Protein AF-A0A377ZLB9-F1 (afdb_monomer)

Organism: Klebsiella pneumoniae subsp. ozaenae (NCBI:txid574)

Nearest PDB structures (foldseek):
  7seu-assembly4_D  TM=9.866E-01  e=1.444E-10  Escherichia coli
  7seu-assembly1_A  TM=9.885E-01  e=1.902E-10  Escherichia coli
  9b9w-assembly1_B  TM=7.170E-01  e=1.992E-01  Homo sapiens
  9d4e-assembly2_B  TM=6.800E-01  e=2.104E-01  Homo sapiens
  8ood-assembly1_A  TM=7.063E-01  e=2.772E-01  Homo sapiens

InterPro domains:
  IPR015943 WD40/YVTN repeat-like-containing domain superfamily [G3DSA:2.130.10.10] (31-116)

Foldseek 3Di:
DDDDDDDDPPPVVVVVVVVVVVVPPDDPPDPDPDDDDDDAAAWADWEAAPVVQWIKIFHQHDPPPDQFTWIFIANPPRRDGPDIDTGNAGFHDWYADRVVRKIWTQGPVVNDTDID

Solvent-accessible surface area (backbone atoms only — not comparable to full-atom values): 7072 Å² total; per-residue (Å²): 136,85,86,80,83,84,79,77,76,75,68,62,60,57,58,54,54,58,55,56,65,70,69,71,76,74,79,79,75,70,77,75,80,85,84,82,77,91,87,71,53,52,69,56,33,55,30,75,36,79,92,73,59,32,31,34,38,21,14,27,36,46,88,86,83,43,85,19,16,38,38,37,34,21,36,72,88,79,60,46,78,76,42,80,43,84,33,84,54,37,31,36,43,44,44,65,42,83,92,74,70,37,34,37,31,34,23,79,93,72,79,45,70,49,79,89

Radius of gyration: 28.97 Å; Cα contacts (8 Å, |Δi|>4): 195; chains: 1; bounding box: 40×33×102 Å

pLDDT: mean 83.03, std 18.05, range [38.91, 98.62]

Mean predicted aligned error: 12.39 Å

Secondary structure (DSSP, 8-state):
--------TTHHHHHHHHHHHHTT-----PPPP-------SSEEEEEEETTTTEEEEEE---TTT-SSEEEEEE-TTT--EEEEEEESS---EEEEETTTTEEEEEEGGGTEEEE-

Sequence (116 aa):
MSLRHFAAPRLRHSLLVTSLLLAGSFSAHAAEEMLRKAVGKGAYEMAYSQQENALWVATSQSRSLDKGGVVYRLDPTTLDVTQIIHNDLKPFGAAINHATGTLWFWQYRRQHCHRY

Structure (mmCIF, N/CA/C/O backbone):
data_AF-A0A377ZLB9-F1
#
_entry.id   AF-A0A377ZLB9-F1
#
loop_
_atom_site.group_PDB
_atom_site.id
_atom_site.type_symbol
_atom_site.label_atom_id
_atom_site.label_alt_id
_atom_site.label_comp_id
_atom_site.label_asym_id
_atom_site.label_entity_id
_atom_site.label_seq_id
_atom_site.pdbx_PDB_ins_code
_atom_site.Cartn_x
_atom_site.Cartn_y
_atom_site.Cartn_z
_atom_site.occupancy
_atom_site.B_iso_or_equiv
_atom_site.auth_seq_id
_atom_site.auth_comp_id
_atom_site.auth_asym_id
_atom_site.auth_atom_id
_atom_site.pdbx_PDB_model_num
ATOM 1 N N . MET A 1 1 ? -11.793 -14.706 87.805 1.00 38.91 1 MET A N 1
ATOM 2 C CA . MET A 1 1 ? -12.906 -15.259 86.996 1.00 38.91 1 MET A CA 1
ATOM 3 C C . MET A 1 1 ? -12.738 -14.773 85.562 1.00 38.91 1 MET A C 1
ATOM 5 O O . MET A 1 1 ? -12.444 -13.606 85.363 1.00 38.91 1 MET A O 1
ATOM 9 N N . SER A 1 2 ? -12.781 -15.700 84.604 1.00 43.41 2 SER A N 1
ATOM 10 C CA . SER A 1 2 ? -12.349 -15.539 83.206 1.00 43.41 2 SER A CA 1
ATOM 11 C C . SER A 1 2 ? -13.420 -14.867 82.331 1.00 43.41 2 SER A C 1
ATOM 13 O O . SER A 1 2 ? -14.581 -15.274 82.363 1.00 43.41 2 SER A O 1
ATOM 15 N N . LEU A 1 3 ? -13.025 -13.857 81.546 1.00 49.91 3 LEU A N 1
ATOM 16 C CA . LEU A 1 3 ? -13.865 -13.201 80.539 1.00 49.91 3 LEU A CA 1
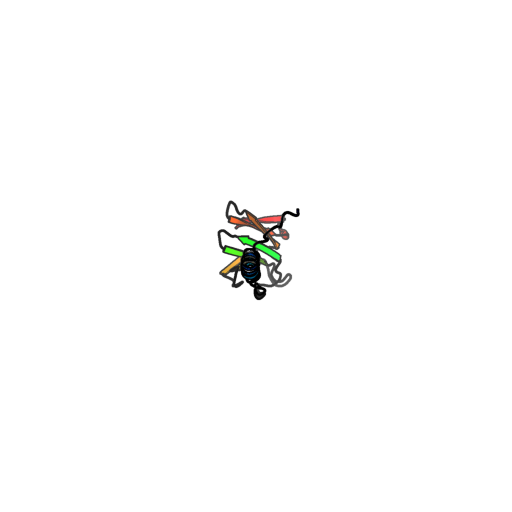ATOM 17 C C . LEU A 1 3 ? -13.986 -14.100 79.300 1.00 49.91 3 LEU A C 1
ATOM 19 O O . LEU A 1 3 ? -13.028 -14.285 78.548 1.00 49.91 3 LEU A O 1
ATOM 23 N N . ARG A 1 4 ? -15.180 -14.656 79.078 1.00 49.28 4 ARG A N 1
ATOM 24 C CA . ARG A 1 4 ? -15.489 -15.445 77.882 1.00 49.28 4 ARG A CA 1
ATOM 25 C C . ARG A 1 4 ? -15.783 -14.521 76.700 1.00 49.28 4 ARG A C 1
ATOM 27 O O . ARG A 1 4 ? -16.757 -13.775 76.714 1.00 49.28 4 ARG A O 1
ATOM 34 N N . HIS A 1 5 ? -14.948 -14.616 75.670 1.00 50.75 5 HIS A N 1
ATOM 35 C CA . HIS A 1 5 ? -15.183 -14.037 74.351 1.00 50.75 5 HIS A CA 1
ATOM 36 C C . HIS A 1 5 ? -16.286 -14.825 73.629 1.00 50.75 5 HIS A C 1
ATOM 38 O O . HIS A 1 5 ? -16.106 -15.999 73.305 1.00 50.75 5 HIS A O 1
ATOM 44 N N . PHE A 1 6 ? -17.419 -14.180 73.346 1.00 49.12 6 PHE A N 1
ATOM 45 C CA . PHE A 1 6 ? -18.408 -14.694 72.400 1.00 49.12 6 PHE A CA 1
ATOM 46 C C . PHE A 1 6 ? -17.963 -14.342 70.976 1.00 49.12 6 PHE A C 1
ATOM 48 O O . PHE A 1 6 ? -18.155 -13.225 70.503 1.00 49.12 6 PHE A O 1
ATOM 55 N N . ALA A 1 7 ? -17.336 -15.297 70.290 1.00 50.56 7 ALA A N 1
ATOM 56 C CA . ALA A 1 7 ? -17.008 -15.175 68.875 1.00 50.56 7 ALA A CA 1
ATOM 57 C C . ALA A 1 7 ? -18.262 -15.453 68.027 1.00 50.56 7 ALA A C 1
ATOM 59 O O . ALA A 1 7 ? -18.790 -16.564 68.025 1.00 50.56 7 ALA A O 1
ATOM 60 N N . ALA A 1 8 ? -18.745 -14.439 67.308 1.00 51.84 8 ALA A N 1
ATOM 61 C CA . ALA A 1 8 ? -19.876 -14.552 66.392 1.00 51.84 8 ALA A CA 1
ATOM 62 C C . ALA A 1 8 ? -19.502 -15.399 65.149 1.00 51.84 8 ALA A C 1
ATOM 64 O O . ALA A 1 8 ? -18.613 -15.006 64.390 1.00 51.84 8 ALA A O 1
ATOM 65 N N . PRO A 1 9 ? -20.179 -16.532 64.869 1.00 52.94 9 PRO A N 1
ATOM 66 C CA . PRO A 1 9 ? -19.821 -17.417 63.753 1.00 52.94 9 PRO A CA 1
ATOM 67 C C . PRO A 1 9 ? -20.397 -16.973 62.394 1.00 52.94 9 PRO A C 1
ATOM 69 O O . PRO A 1 9 ? -20.049 -17.535 61.356 1.00 52.94 9 PRO A O 1
ATOM 72 N N . ARG A 1 10 ? -21.272 -15.957 62.363 1.00 54.59 10 ARG A N 1
ATOM 73 C CA . ARG A 1 10 ? -22.061 -15.602 61.166 1.00 54.59 10 ARG A CA 1
ATOM 74 C C . ARG A 1 10 ? -21.345 -14.700 60.154 1.00 54.59 10 ARG A C 1
ATOM 76 O O . ARG A 1 10 ? -21.801 -14.600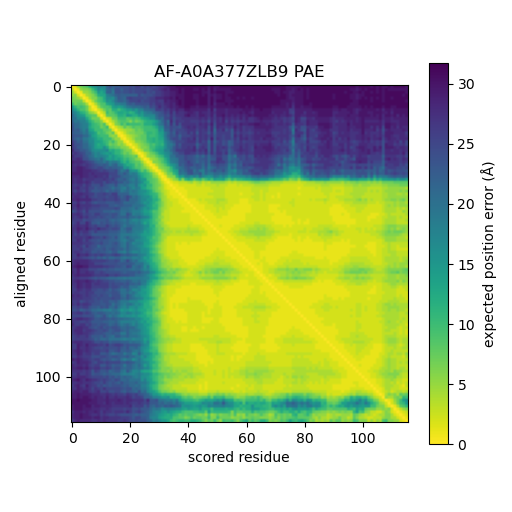 59.023 1.00 54.59 10 ARG A O 1
ATOM 83 N N . LEU A 1 11 ? -20.207 -14.101 60.512 1.00 51.03 11 LEU A N 1
ATOM 84 C CA . LEU A 1 11 ? -19.470 -13.195 59.616 1.00 51.03 11 LEU A CA 1
ATOM 85 C C . LEU A 1 11 ? -18.573 -13.927 58.595 1.00 51.03 11 LEU A C 1
ATOM 87 O O . LEU A 1 11 ? -18.195 -13.357 57.578 1.00 51.03 11 LEU A O 1
ATOM 91 N N . ARG A 1 12 ? -18.234 -15.200 58.846 1.00 53.97 12 ARG A N 1
ATOM 92 C CA . ARG A 1 12 ? -17.256 -15.956 58.037 1.00 53.97 12 ARG A CA 1
ATOM 93 C C . ARG A 1 12 ? -17.820 -16.515 56.731 1.00 53.97 12 ARG A C 1
ATOM 95 O O . ARG A 1 12 ? -17.070 -16.704 55.783 1.00 53.97 12 ARG A O 1
ATOM 102 N N . HIS A 1 13 ? -19.128 -16.758 56.675 1.00 51.00 13 HIS A N 1
ATOM 103 C CA . HIS A 1 13 ? -19.769 -17.346 55.496 1.00 51.00 13 HIS A CA 1
ATOM 104 C C . HIS A 1 13 ? -19.991 -16.310 54.388 1.00 51.00 13 HIS A C 1
ATOM 106 O O . HIS A 1 13 ? -19.851 -16.636 53.216 1.00 51.00 13 HIS A O 1
ATOM 112 N N . SER A 1 14 ? -20.253 -15.050 54.755 1.00 55.66 14 SER A N 1
ATOM 113 C CA . SER A 1 14 ? -20.426 -13.955 53.791 1.00 55.66 14 SER A CA 1
ATOM 114 C C . SER A 1 14 ? -19.133 -13.676 53.016 1.00 55.66 14 SER A C 1
ATOM 116 O O . SER A 1 14 ? -19.147 -13.607 51.794 1.00 55.66 14 SER A O 1
ATOM 118 N N . LEU A 1 15 ? -17.987 -13.648 53.707 1.00 58.12 15 LEU A N 1
ATOM 119 C CA . LEU A 1 15 ? -16.678 -13.427 53.079 1.00 58.12 15 LEU A CA 1
ATOM 120 C C . LEU A 1 15 ? -16.292 -14.516 52.064 1.00 58.12 15 LEU A C 1
ATOM 122 O O . LEU A 1 15 ? -15.662 -14.203 51.058 1.00 58.12 15 LEU A O 1
ATOM 126 N N . LEU A 1 16 ? -16.687 -15.770 52.308 1.00 58.03 16 LEU A N 1
ATOM 127 C CA . LEU A 1 16 ? -16.418 -16.893 51.402 1.00 58.03 16 LEU A CA 1
ATOM 128 C C . LEU A 1 16 ? -17.283 -16.860 50.134 1.00 58.03 16 LEU A C 1
ATOM 130 O O . LEU A 1 16 ? -16.831 -17.278 49.073 1.00 58.03 16 LEU A O 1
ATOM 134 N N . VAL A 1 17 ? -18.515 -16.356 50.219 1.00 59.50 17 VAL A N 1
ATOM 135 C CA . VAL A 1 17 ? -19.399 -16.234 49.047 1.00 59.50 17 VAL A CA 1
ATOM 136 C C . VAL A 1 17 ? -18.952 -15.073 48.154 1.00 59.50 17 VAL A C 1
ATOM 138 O O . VAL A 1 17 ? -18.928 -15.210 46.932 1.00 59.50 17 VAL A O 1
ATOM 141 N N . THR A 1 18 ? -18.516 -13.955 48.744 1.00 59.22 18 THR A N 1
ATOM 142 C CA . THR A 1 18 ? -18.003 -12.802 47.987 1.00 59.22 18 THR A CA 1
ATOM 143 C C . THR A 1 18 ? -16.670 -13.104 47.295 1.00 59.22 18 THR A C 1
ATOM 145 O O . THR A 1 18 ? -16.448 -12.641 46.178 1.00 59.22 18 THR A O 1
ATOM 148 N N . SER A 1 19 ? -15.789 -13.908 47.906 1.00 59.47 19 SER A N 1
ATOM 149 C CA . SER A 1 19 ? -14.539 -14.331 47.259 1.00 59.47 19 SER A CA 1
ATOM 150 C C . SER A 1 19 ? -14.768 -15.319 46.110 1.00 59.47 19 SER A C 1
ATOM 152 O O . SER A 1 19 ? -14.046 -15.266 45.116 1.00 59.47 19 SER A O 1
ATOM 154 N N . LEU A 1 20 ? -15.793 -16.173 46.195 1.00 59.00 20 LEU A N 1
ATOM 155 C CA . LEU A 1 20 ? -16.121 -17.135 45.140 1.00 59.00 20 LEU A CA 1
ATOM 156 C C . LEU A 1 20 ? -16.705 -16.458 43.885 1.00 59.00 20 LEU A C 1
ATOM 158 O O . LEU A 1 20 ? -16.435 -16.899 42.771 1.00 59.00 20 LEU A O 1
ATOM 162 N N . LEU A 1 21 ? -17.442 -15.353 44.048 1.00 59.84 21 LEU A N 1
ATOM 163 C CA . LEU A 1 21 ? -17.988 -14.567 42.932 1.00 59.84 21 LEU A CA 1
ATOM 164 C C . LEU A 1 21 ? -16.909 -13.783 42.161 1.00 59.84 21 LEU A C 1
ATOM 166 O O . LEU A 1 21 ? -17.032 -13.615 40.949 1.00 59.84 21 LEU A O 1
ATOM 170 N N . LEU A 1 22 ? -15.823 -13.358 42.821 1.00 58.31 22 LEU A N 1
ATOM 171 C CA . LEU A 1 22 ? -14.684 -12.710 42.151 1.00 58.31 22 LEU A CA 1
ATOM 172 C C . LEU A 1 22 ? -13.796 -13.691 41.364 1.00 58.31 22 LEU A C 1
ATOM 174 O O . LEU A 1 22 ? -13.066 -13.266 40.473 1.00 58.31 22 LEU A O 1
ATOM 178 N N . ALA A 1 23 ? -13.850 -14.992 41.664 1.00 58.44 23 ALA A N 1
ATOM 179 C CA . ALA A 1 23 ? -13.008 -16.001 41.016 1.00 58.44 23 ALA A CA 1
ATOM 180 C C . ALA A 1 23 ? -13.512 -16.444 39.624 1.00 58.44 23 ALA A C 1
ATOM 182 O O . ALA A 1 23 ? -12.790 -17.126 38.901 1.00 58.44 23 ALA A O 1
ATOM 183 N N . GLY A 1 24 ? -14.741 -16.077 39.240 1.00 57.78 24 GLY A N 1
ATOM 184 C CA . GLY A 1 24 ? -15.421 -16.606 38.049 1.00 57.78 24 GLY A CA 1
ATOM 185 C C . GLY A 1 24 ? -15.275 -15.800 36.753 1.00 57.78 24 GLY A C 1
ATOM 186 O O . GLY A 1 24 ? -15.835 -16.205 35.741 1.00 57.78 24 GLY A O 1
ATOM 187 N N . SER A 1 25 ? -14.559 -14.672 36.747 1.00 63.06 25 SER A N 1
ATOM 188 C CA . SER A 1 25 ? -14.503 -13.770 35.579 1.00 63.06 25 SER A CA 1
ATOM 189 C C . SER A 1 25 ? -13.152 -13.789 34.863 1.00 63.06 25 SER A C 1
ATOM 191 O O . SER A 1 25 ? -12.601 -12.743 34.537 1.00 63.06 25 SER A O 1
ATOM 193 N N . PHE A 1 26 ? -12.604 -14.974 34.594 1.00 64.81 26 PHE A N 1
ATOM 194 C CA . PHE A 1 26 ? -11.514 -15.113 33.627 1.00 64.81 26 PHE A CA 1
ATOM 195 C C . PHE A 1 26 ? -12.112 -15.551 32.292 1.00 64.81 26 PHE A C 1
ATOM 197 O O . PHE A 1 26 ? -12.284 -16.739 32.032 1.00 64.81 26 PHE A O 1
ATOM 204 N N . SER A 1 27 ? -12.463 -14.585 31.439 1.00 65.06 27 SER A N 1
ATOM 205 C CA . SER A 1 27 ? -12.675 -14.891 30.024 1.00 65.06 27 SER A CA 1
ATOM 206 C C . SER A 1 27 ? -11.318 -15.233 29.421 1.00 65.06 27 SER A C 1
ATOM 208 O O . SER A 1 27 ? -10.455 -14.365 29.303 1.00 65.06 27 SER A O 1
ATOM 210 N N . ALA A 1 28 ? -11.114 -16.501 29.064 1.00 62.81 28 ALA A N 1
ATOM 211 C CA . ALA A 1 28 ? -10.031 -16.882 28.175 1.00 62.81 28 ALA A CA 1
ATOM 212 C C . ALA A 1 28 ? -10.310 -16.202 26.830 1.00 62.81 28 ALA A C 1
ATOM 214 O O . ALA A 1 28 ? -11.199 -16.620 26.090 1.00 62.81 28 ALA A O 1
ATOM 215 N N . HIS A 1 29 ? -9.614 -15.100 26.554 1.00 60.38 29 HIS A N 1
ATOM 216 C CA . HIS A 1 29 ? -9.638 -14.491 25.234 1.00 60.38 29 HIS A CA 1
ATOM 217 C C . HIS A 1 29 ? -9.017 -15.523 24.291 1.00 60.38 29 HIS A C 1
ATOM 219 O O . HIS A 1 29 ? -7.814 -15.783 24.366 1.00 60.38 29 HIS A O 1
ATOM 225 N N . ALA A 1 30 ? -9.852 -16.204 23.501 1.00 60.31 30 ALA A N 1
ATOM 226 C CA . ALA A 1 30 ? -9.368 -17.077 22.445 1.00 60.31 30 ALA A CA 1
ATOM 227 C C . ALA A 1 30 ? -8.389 -16.255 21.602 1.00 60.31 30 ALA A C 1
ATOM 229 O O . ALA A 1 30 ? -8.700 -15.116 21.256 1.00 60.31 30 ALA A O 1
ATOM 230 N N . ALA A 1 31 ? -7.194 -16.794 21.356 1.00 62.34 3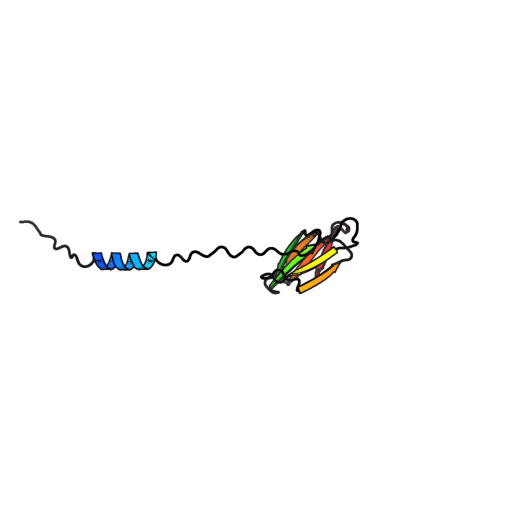1 ALA A N 1
ATOM 231 C CA . ALA A 1 31 ? -6.227 -16.133 20.496 1.00 62.34 31 ALA A CA 1
ATOM 232 C C . ALA A 1 31 ? -6.926 -15.821 19.169 1.00 62.34 31 ALA A C 1
ATOM 234 O O . ALA A 1 31 ? -7.428 -16.738 18.518 1.00 62.34 31 ALA A O 1
ATOM 235 N N . GLU A 1 32 ? -7.025 -14.534 18.836 1.00 68.56 32 GLU A N 1
ATOM 236 C CA . GLU A 1 32 ? -7.598 -1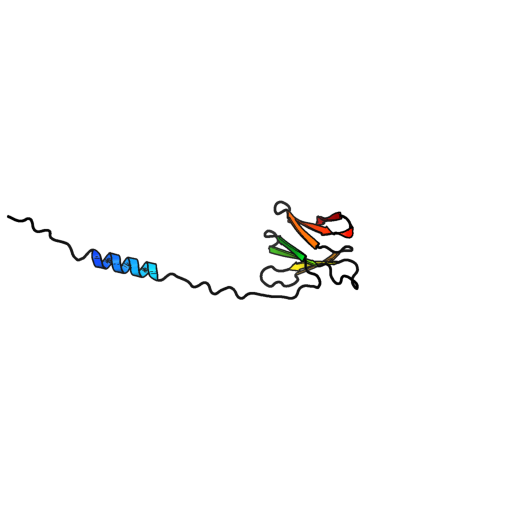4.077 17.577 1.00 68.56 32 GLU A CA 1
ATOM 237 C C . GLU A 1 32 ? -6.935 -14.859 16.438 1.00 68.56 32 GLU A C 1
ATOM 239 O O . GLU A 1 32 ? -5.706 -14.996 16.404 1.00 68.56 32 GLU A O 1
ATOM 244 N N . GLU A 1 33 ? -7.749 -15.477 15.579 1.00 83.56 33 GLU A N 1
ATOM 245 C CA . GLU A 1 33 ? -7.243 -16.328 14.506 1.00 83.56 33 GLU A CA 1
ATOM 246 C C . GLU A 1 33 ? -6.269 -15.512 13.649 1.00 83.56 33 GLU A C 1
ATOM 248 O O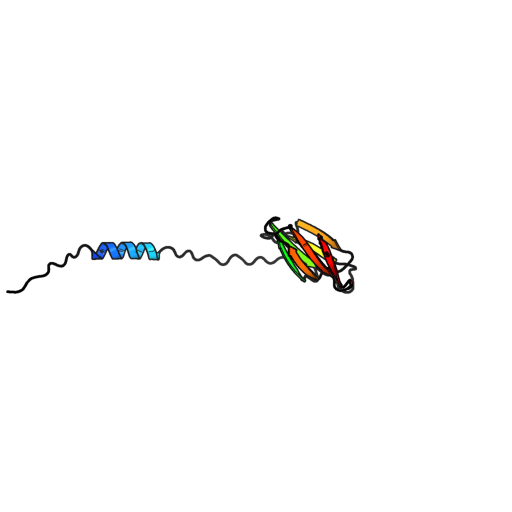 . GLU A 1 33 ? -6.620 -14.464 13.107 1.00 83.56 33 GLU A O 1
ATOM 253 N N . MET A 1 34 ? -5.016 -15.968 13.554 1.00 89.75 34 MET A N 1
ATOM 254 C CA . MET A 1 34 ? -3.992 -15.241 12.810 1.00 89.75 34 MET A CA 1
ATOM 255 C C . MET A 1 34 ? -4.316 -15.24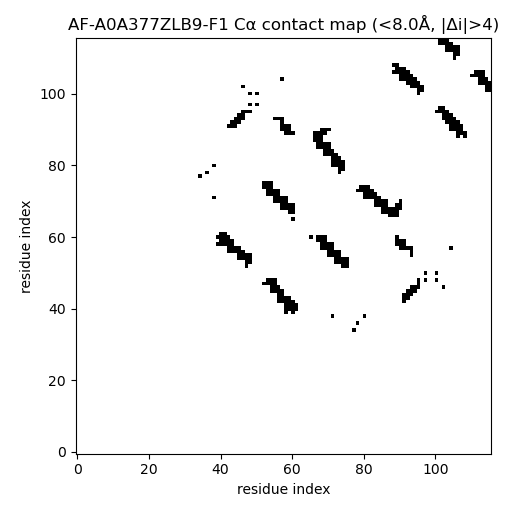3 11.314 1.00 89.75 34 MET A C 1
ATOM 257 O O . MET A 1 34 ? -4.070 -16.226 10.612 1.00 89.75 34 MET A O 1
ATOM 261 N N . LEU A 1 35 ? -4.798 -14.109 10.810 1.00 94.50 35 LEU A N 1
ATOM 262 C CA . LEU A 1 35 ? -5.060 -13.914 9.392 1.00 94.50 35 LEU A CA 1
ATOM 263 C C . LEU A 1 35 ? -3.755 -13.720 8.607 1.00 94.50 35 LEU A C 1
ATOM 265 O O . LEU A 1 35 ? -2.932 -12.855 8.913 1.00 94.50 35 LEU A O 1
ATOM 269 N N . ARG A 1 36 ? -3.582 -14.498 7.535 1.00 95.25 36 ARG A N 1
ATOM 270 C CA . ARG A 1 36 ? -2.473 -14.349 6.584 1.00 95.25 36 ARG A CA 1
ATOM 271 C C . ARG A 1 36 ? -3.003 -14.250 5.162 1.00 95.25 36 ARG A C 1
ATOM 273 O O . ARG A 1 36 ? -3.676 -15.159 4.687 1.00 95.25 36 ARG A O 1
ATOM 280 N N . LYS A 1 37 ? -2.616 -13.190 4.449 1.00 96.19 37 LYS A N 1
ATOM 281 C CA . LYS A 1 37 ? -3.035 -12.945 3.066 1.00 96.19 37 LYS A CA 1
ATOM 282 C C . LYS A 1 37 ? -1.866 -12.558 2.167 1.00 96.19 37 LYS A C 1
ATOM 284 O O . LYS A 1 37 ? -0.947 -11.853 2.578 1.00 96.19 37 LYS A O 1
ATOM 289 N N . ALA A 1 38 ? -1.893 -13.044 0.929 1.00 96.69 38 ALA A N 1
ATOM 290 C CA . ALA A 1 38 ? -0.943 -12.631 -0.094 1.00 96.69 38 ALA A CA 1
ATOM 291 C C . ALA A 1 38 ? -1.333 -11.252 -0.649 1.00 96.69 38 ALA A C 1
ATOM 293 O O . ALA A 1 38 ? -2.481 -11.053 -1.036 1.00 96.69 38 ALA A O 1
ATOM 294 N N . VAL A 1 39 ? -0.369 -10.328 -0.706 1.00 96.31 39 VAL A N 1
ATOM 295 C CA . VAL A 1 39 ? -0.575 -8.952 -1.199 1.00 96.31 39 VAL A CA 1
ATOM 296 C C . VAL A 1 39 ? 0.169 -8.726 -2.515 1.00 96.31 39 VAL A C 1
ATOM 298 O O . VAL A 1 39 ? -0.438 -8.449 -3.542 1.00 96.31 39 VAL A O 1
ATOM 301 N N . GLY A 1 40 ? 1.494 -8.895 -2.512 1.00 95.12 40 GLY A N 1
ATOM 302 C CA . GLY A 1 40 ? 2.333 -8.651 -3.682 1.00 95.12 40 GLY A CA 1
ATOM 303 C C . GLY A 1 40 ? 3.751 -9.188 -3.511 1.00 95.12 40 GLY A C 1
ATOM 304 O O . GLY A 1 40 ? 4.156 -9.606 -2.425 1.00 95.12 40 GLY A O 1
ATOM 305 N N . LYS A 1 41 ? 4.521 -9.202 -4.604 1.00 96.69 41 LYS A N 1
ATOM 306 C CA . LYS A 1 41 ? 5.923 -9.646 -4.590 1.00 96.69 41 LYS A CA 1
ATOM 307 C C . LYS A 1 41 ? 6.827 -8.540 -4.048 1.00 96.69 41 LYS A C 1
ATOM 309 O O . LYS A 1 41 ? 6.681 -7.382 -4.428 1.00 96.69 41 LYS A O 1
ATOM 314 N N . GLY A 1 42 ? 7.809 -8.923 -3.232 1.00 96.88 42 GLY A N 1
ATOM 315 C CA . GLY A 1 42 ? 8.806 -7.992 -2.698 1.00 96.88 42 GLY A CA 1
ATOM 316 C C . GLY A 1 42 ? 8.199 -6.977 -1.734 1.00 96.88 42 GLY A C 1
ATOM 317 O O . GLY A 1 42 ? 8.380 -5.783 -1.938 1.00 96.88 42 GLY A O 1
ATOM 318 N N . ALA A 1 43 ? 7.434 -7.447 -0.746 1.00 97.38 43 ALA A N 1
ATOM 319 C CA . ALA A 1 43 ? 6.905 -6.601 0.319 1.00 97.38 43 ALA A CA 1
ATOM 320 C C . ALA A 1 43 ? 8.026 -6.117 1.252 1.00 97.38 43 ALA A C 1
ATOM 322 O O . ALA A 1 43 ? 8.934 -6.882 1.583 1.00 97.38 43 ALA A O 1
ATOM 323 N N . TYR A 1 44 ? 7.940 -4.852 1.652 1.00 97.25 44 TYR A N 1
ATOM 324 C CA . TYR A 1 44 ? 8.845 -4.191 2.585 1.00 97.25 44 TYR A CA 1
ATOM 325 C C . TYR A 1 44 ? 8.035 -3.554 3.723 1.00 97.25 44 TYR A C 1
ATOM 327 O O . TYR A 1 44 ? 7.185 -4.222 4.310 1.00 97.25 44 TYR A O 1
ATOM 335 N N . GLU A 1 45 ? 8.317 -2.303 4.079 1.00 97.69 45 GLU A N 1
ATOM 336 C CA . GLU A 1 45 ? 7.721 -1.659 5.238 1.00 97.69 45 GLU A CA 1
ATOM 337 C C . GLU A 1 45 ? 6.246 -1.323 5.024 1.00 97.69 45 GLU A C 1
ATOM 339 O O . GLU A 1 45 ? 5.728 -1.254 3.901 1.00 97.69 45 GLU A O 1
ATOM 344 N N . MET A 1 46 ? 5.577 -1.111 6.152 1.00 98.25 46 MET A N 1
ATOM 345 C CA . MET A 1 46 ? 4.163 -0.802 6.215 1.00 98.25 46 MET A CA 1
ATOM 346 C C . MET A 1 46 ? 3.931 0.424 7.089 1.00 98.25 46 MET A C 1
ATOM 348 O O . MET A 1 46 ? 4.667 0.654 8.046 1.00 98.25 46 MET A O 1
ATOM 352 N N . ALA A 1 47 ? 2.877 1.176 6.791 1.00 98.06 47 ALA A N 1
ATOM 353 C CA . ALA A 1 47 ? 2.442 2.308 7.597 1.00 98.06 47 ALA A CA 1
ATOM 354 C C . ALA A 1 47 ? 0.938 2.206 7.864 1.00 98.06 47 ALA A C 1
ATOM 356 O O . ALA A 1 47 ? 0.144 2.057 6.937 1.00 98.06 47 ALA A O 1
ATOM 357 N N . TYR A 1 48 ? 0.546 2.285 9.133 1.00 97.94 48 TYR A N 1
ATOM 358 C CA . TYR A 1 48 ? -0.856 2.248 9.538 1.00 97.94 48 TYR A CA 1
ATOM 359 C C . TYR A 1 48 ? -1.391 3.663 9.770 1.00 97.94 48 TYR A C 1
ATOM 361 O O . TYR A 1 48 ? -0.786 4.447 10.499 1.00 97.94 48 TYR A O 1
ATOM 369 N N . SER A 1 49 ? -2.544 3.980 9.187 1.00 96.12 49 SER A N 1
ATOM 370 C CA . SER A 1 49 ? -3.277 5.217 9.443 1.00 96.12 49 SER A CA 1
ATOM 371 C C . SER A 1 49 ? -4.543 4.910 10.227 1.00 96.12 49 SER A C 1
ATOM 373 O O . SER A 1 49 ? -5.479 4.321 9.690 1.00 96.12 49 SER A O 1
ATOM 375 N N . GLN A 1 50 ? -4.606 5.354 11.483 1.00 93.50 50 GLN A N 1
ATOM 376 C CA . GLN A 1 50 ? -5.830 5.246 12.281 1.00 93.50 50 GLN A CA 1
ATOM 377 C C . GLN A 1 50 ? -6.946 6.146 11.733 1.00 93.50 50 GLN A C 1
ATOM 379 O O . GLN A 1 50 ? -8.109 5.759 11.758 1.00 93.50 50 GLN A O 1
ATOM 384 N N . GLN A 1 51 ? -6.594 7.325 11.209 1.00 93.06 51 GLN A N 1
ATOM 385 C CA . GLN A 1 51 ? -7.562 8.273 10.654 1.00 93.06 51 GLN A CA 1
ATOM 386 C C . GLN A 1 51 ? -8.252 7.719 9.404 1.00 93.06 51 GLN A C 1
ATOM 388 O O . GLN A 1 51 ? -9.449 7.915 9.226 1.00 93.06 51 GLN A O 1
ATOM 393 N N . GLU A 1 52 ? -7.506 7.011 8.554 1.00 94.44 52 GLU A N 1
ATOM 394 C CA . GLU A 1 52 ? -8.060 6.382 7.351 1.00 94.44 52 GLU A CA 1
ATOM 395 C C . GLU A 1 52 ? -8.494 4.929 7.563 1.00 94.44 52 GLU A C 1
ATOM 397 O O . GLU A 1 52 ? -8.974 4.307 6.614 1.00 94.44 52 GLU A O 1
ATOM 402 N N . ASN A 1 53 ? -8.279 4.391 8.770 1.00 96.75 53 ASN A N 1
ATOM 403 C CA . ASN A 1 53 ? -8.397 2.973 9.100 1.00 96.75 53 ASN A CA 1
ATOM 404 C C . ASN A 1 53 ? -7.805 2.078 7.997 1.00 96.75 53 ASN A C 1
ATOM 406 O O . ASN A 1 53 ? -8.492 1.240 7.416 1.00 96.75 53 ASN A O 1
ATOM 410 N N . ALA A 1 54 ? -6.543 2.327 7.647 1.00 97.69 54 ALA A N 1
ATOM 411 C CA . ALA A 1 54 ? -5.898 1.709 6.494 1.00 97.69 54 ALA A CA 1
ATOM 412 C C . ALA A 1 54 ? -4.462 1.292 6.803 1.00 97.69 54 ALA A C 1
ATOM 414 O O . ALA A 1 54 ? -3.711 2.021 7.458 1.00 97.69 54 ALA A O 1
ATOM 415 N N . LEU A 1 55 ? -4.070 0.135 6.274 1.00 98.19 55 LEU A N 1
ATOM 416 C CA . LEU A 1 55 ? -2.694 -0.344 6.286 1.00 98.19 55 LEU A CA 1
ATOM 417 C C . LEU A 1 55 ? -2.087 -0.169 4.896 1.00 98.19 55 LEU A C 1
ATOM 419 O O . LEU A 1 55 ? -2.590 -0.706 3.915 1.00 98.19 55 LEU A O 1
ATOM 423 N N . TRP A 1 56 ? -0.982 0.553 4.805 1.00 98.25 56 TRP A N 1
ATOM 424 C CA . TRP A 1 56 ? -0.264 0.765 3.557 1.00 98.25 56 TRP A CA 1
ATOM 425 C C . TRP A 1 56 ? 0.975 -0.117 3.505 1.00 98.25 56 TRP A C 1
ATOM 427 O O . TRP A 1 56 ? 1.711 -0.173 4.484 1.00 98.25 56 TRP A O 1
ATOM 437 N N . VAL A 1 57 ? 1.228 -0.777 2.375 1.00 98.38 57 VAL A N 1
ATOM 438 C CA . VAL A 1 57 ? 2.356 -1.708 2.206 1.00 98.38 57 VAL A CA 1
ATOM 439 C C . VAL A 1 57 ? 3.179 -1.330 0.983 1.00 98.38 57 VAL A C 1
ATOM 441 O O . VAL A 1 57 ? 2.661 -1.288 -0.137 1.00 98.38 57 VAL A O 1
ATOM 444 N N . ALA A 1 58 ? 4.475 -1.097 1.184 1.00 98.12 58 ALA A N 1
ATOM 445 C CA . ALA A 1 58 ? 5.424 -0.880 0.102 1.00 98.12 58 ALA A CA 1
ATOM 446 C C . ALA A 1 58 ? 5.806 -2.211 -0.552 1.00 98.12 58 ALA A C 1
ATOM 448 O O . ALA A 1 58 ? 6.228 -3.149 0.128 1.00 98.12 58 ALA A O 1
ATOM 449 N N . THR A 1 59 ? 5.711 -2.297 -1.879 1.00 98.00 59 THR A N 1
ATOM 450 C CA . THR A 1 59 ? 6.185 -3.466 -2.624 1.00 98.00 59 THR A CA 1
ATOM 451 C C . THR A 1 59 ? 7.078 -3.071 -3.794 1.00 98.00 59 THR A C 1
ATOM 453 O O . THR A 1 59 ? 6.739 -2.239 -4.640 1.00 98.00 59 THR A O 1
ATOM 456 N N . SER A 1 60 ? 8.244 -3.707 -3.879 1.00 96.56 60 SER A N 1
ATOM 457 C CA . SER A 1 60 ? 9.211 -3.457 -4.946 1.00 96.56 60 SER A CA 1
ATOM 458 C C . SER A 1 60 ? 8.877 -4.197 -6.238 1.00 96.56 60 SER A C 1
ATOM 460 O O . SER A 1 60 ? 9.559 -3.986 -7.242 1.00 96.56 60 SER A O 1
ATOM 462 N N . GLN A 1 61 ? 7.907 -5.117 -6.207 1.00 96.88 61 GLN A N 1
ATOM 463 C CA . GLN A 1 61 ? 7.654 -6.085 -7.274 1.00 96.88 61 GLN A CA 1
ATOM 464 C C . GLN A 1 61 ? 8.924 -6.901 -7.619 1.00 96.88 61 GLN A C 1
ATOM 466 O O . GLN A 1 61 ? 9.856 -6.987 -6.811 1.00 96.88 61 GLN A O 1
ATOM 471 N N . SER A 1 62 ? 8.980 -7.550 -8.788 1.00 95.56 62 SER A N 1
ATOM 472 C CA . SER A 1 62 ? 10.173 -8.277 -9.235 1.00 95.56 62 SER A CA 1
ATOM 473 C C . SER A 1 62 ? 11.364 -7.339 -9.410 1.00 95.56 62 SER A C 1
ATOM 475 O O . SER A 1 62 ? 11.250 -6.243 -9.964 1.00 95.56 62 SER A O 1
ATOM 477 N N . ARG A 1 63 ? 12.546 -7.799 -8.989 1.00 92.44 63 ARG A N 1
ATOM 478 C CA . ARG A 1 63 ? 13.802 -7.063 -9.174 1.00 92.44 63 ARG A CA 1
ATOM 479 C C . ARG A 1 63 ? 14.210 -6.961 -10.647 1.00 92.44 63 ARG A C 1
ATOM 481 O O . ARG A 1 63 ? 14.803 -5.954 -11.021 1.00 92.44 63 ARG A O 1
ATOM 488 N N . SER A 1 64 ? 13.935 -7.991 -11.447 1.00 93.00 64 SER A N 1
ATOM 489 C CA . SER A 1 64 ? 14.400 -8.105 -12.837 1.00 93.00 64 SER A CA 1
ATOM 490 C C . SER A 1 64 ? 13.312 -7.861 -13.880 1.00 93.00 64 SER A C 1
ATOM 492 O O . SER A 1 64 ? 13.629 -7.386 -14.965 1.00 93.00 64 SER A O 1
ATOM 494 N N . LEU A 1 65 ? 12.054 -8.186 -13.568 1.00 95.00 65 LEU A N 1
ATOM 495 C CA . LEU A 1 65 ? 10.962 -8.171 -14.550 1.00 95.00 65 LEU A CA 1
ATOM 496 C C . LEU A 1 65 ? 10.147 -6.875 -14.523 1.00 95.00 65 LEU A C 1
ATOM 498 O O . LEU A 1 65 ? 9.651 -6.447 -15.559 1.00 95.00 65 LEU A O 1
ATOM 502 N N . ASP A 1 66 ? 10.036 -6.240 -13.355 1.00 94.69 66 ASP A N 1
ATOM 503 C CA . ASP A 1 66 ? 9.154 -5.091 -13.163 1.00 94.69 66 ASP A CA 1
ATOM 504 C C . ASP A 1 66 ? 9.959 -3.790 -13.087 1.00 94.69 66 ASP A C 1
ATOM 506 O O . ASP A 1 66 ? 10.914 -3.670 -12.307 1.00 94.69 66 ASP A O 1
ATOM 510 N N . LYS A 1 67 ? 9.542 -2.781 -13.857 1.00 91.50 67 LYS A N 1
ATOM 511 C CA . LYS A 1 67 ? 9.998 -1.395 -13.692 1.00 91.50 67 LYS A CA 1
ATOM 512 C C . LYS A 1 67 ? 9.063 -0.695 -12.710 1.00 91.50 67 LYS A C 1
ATOM 514 O O . LYS A 1 67 ? 7.851 -0.811 -12.837 1.00 91.50 67 LYS A O 1
ATOM 519 N N . GLY A 1 68 ? 9.635 0.001 -11.731 1.00 93.38 68 GLY A N 1
ATOM 520 C CA . GLY A 1 68 ? 8.848 0.601 -10.656 1.00 93.38 68 GLY A CA 1
ATOM 521 C C . GLY A 1 68 ? 8.327 -0.415 -9.640 1.00 93.38 68 GLY A C 1
ATOM 522 O O . GLY A 1 68 ? 8.777 -1.566 -9.609 1.00 93.38 68 GLY A O 1
ATOM 523 N N . GLY A 1 69 ? 7.443 0.036 -8.761 1.00 95.75 69 GLY A N 1
ATOM 524 C CA . GLY A 1 69 ? 6.840 -0.772 -7.706 1.00 95.75 69 GLY A CA 1
ATOM 525 C C . GLY A 1 69 ? 5.403 -0.353 -7.427 1.00 95.75 69 GLY A C 1
ATOM 526 O O . GLY A 1 69 ? 4.830 0.466 -8.145 1.00 95.75 69 GLY A O 1
ATOM 527 N N . VAL A 1 70 ? 4.813 -0.937 -6.392 1.00 97.50 70 VAL A N 1
ATOM 528 C CA . VAL A 1 70 ? 3.412 -0.707 -6.040 1.00 97.50 70 VAL A CA 1
ATOM 529 C C . VAL A 1 70 ? 3.301 -0.462 -4.546 1.00 97.50 70 VAL A C 1
ATOM 531 O O . VAL A 1 70 ? 3.901 -1.177 -3.743 1.00 97.50 70 VAL A O 1
ATOM 534 N N . VAL A 1 71 ? 2.519 0.541 -4.170 1.00 97.88 71 VAL A N 1
ATOM 535 C CA . VAL A 1 71 ? 2.032 0.698 -2.803 1.00 97.88 71 VAL A CA 1
ATOM 536 C C . VAL A 1 71 ? 0.592 0.195 -2.771 1.00 97.88 71 VAL A C 1
ATOM 538 O O . VAL A 1 71 ? -0.248 0.674 -3.534 1.00 97.88 71 VAL A O 1
ATOM 541 N N . TYR A 1 72 ? 0.311 -0.776 -1.908 1.00 98.50 72 TYR A N 1
ATOM 542 C CA . TYR A 1 72 ? -1.044 -1.283 -1.694 1.00 98.50 72 TYR A CA 1
ATOM 543 C C . TYR A 1 72 ? -1.649 -0.627 -0.458 1.00 98.50 72 TYR A C 1
ATOM 545 O O . TYR A 1 72 ? -0.994 -0.564 0.582 1.00 98.50 72 TYR A O 1
ATOM 553 N N . ARG A 1 73 ? -2.902 -0.184 -0.561 1.00 98.38 73 ARG A N 1
ATOM 554 C CA . ARG A 1 73 ? -3.751 0.129 0.592 1.00 98.38 73 ARG A CA 1
ATOM 555 C C . ARG A 1 73 ? -4.564 -1.107 0.918 1.00 98.38 73 ARG A C 1
ATOM 557 O O . ARG A 1 73 ? -5.227 -1.654 0.034 1.00 98.38 73 ARG A O 1
ATOM 564 N N . LEU A 1 74 ? -4.521 -1.525 2.168 1.00 98.62 74 LEU A N 1
ATOM 565 C CA . LEU A 1 74 ? -5.212 -2.693 2.677 1.00 98.62 74 LEU A CA 1
ATOM 566 C C . LEU A 1 74 ? -6.229 -2.272 3.728 1.00 98.62 74 LEU A C 1
ATOM 568 O O . LEU A 1 74 ? -5.992 -1.349 4.514 1.00 98.62 74 LEU A O 1
ATOM 572 N N . ASP A 1 75 ? -7.344 -2.984 3.748 1.00 98.06 75 ASP A N 1
ATOM 573 C CA . ASP A 1 75 ? -8.224 -3.011 4.904 1.00 98.06 75 ASP A CA 1
ATOM 574 C C . ASP A 1 75 ? -7.493 -3.715 6.075 1.00 98.06 75 ASP A C 1
ATOM 576 O O . ASP A 1 75 ? -6.950 -4.806 5.887 1.00 98.06 75 ASP A O 1
ATOM 580 N N . PRO A 1 76 ? -7.389 -3.099 7.265 1.00 96.94 76 PRO A N 1
ATOM 581 C CA . PRO A 1 76 ? -6.531 -3.598 8.339 1.00 96.94 76 PRO A CA 1
ATOM 582 C C . PRO A 1 76 ? -7.087 -4.835 9.056 1.00 96.94 76 PRO A C 1
ATOM 584 O O . PRO A 1 76 ? -6.328 -5.494 9.763 1.00 96.94 76 PRO A O 1
ATOM 587 N N . THR A 1 77 ? -8.371 -5.165 8.888 1.00 95.94 77 THR A N 1
ATOM 588 C CA . THR A 1 77 ? -8.996 -6.342 9.513 1.00 95.94 77 THR A CA 1
ATOM 589 C C . THR A 1 77 ? -9.001 -7.551 8.582 1.00 95.94 77 THR A C 1
ATOM 591 O O . THR A 1 77 ? -8.784 -8.670 9.033 1.00 95.94 77 THR A O 1
ATOM 594 N N . THR A 1 78 ? -9.205 -7.347 7.282 1.00 96.75 78 THR A N 1
ATOM 595 C CA . THR A 1 78 ? -9.308 -8.418 6.269 1.00 96.75 78 THR A CA 1
ATOM 596 C C . THR A 1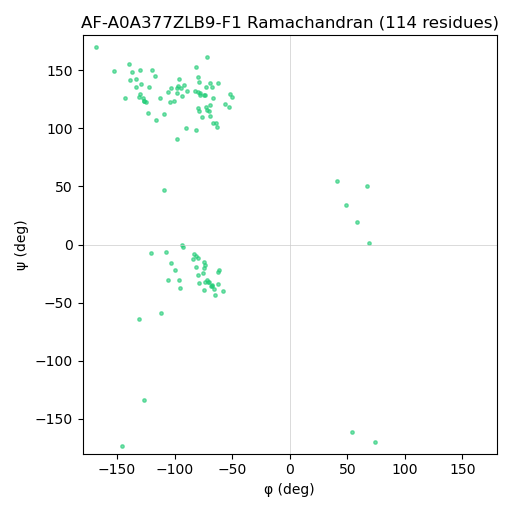 78 ? -8.051 -8.583 5.413 1.00 96.75 78 THR A C 1
ATOM 598 O O . THR A 1 78 ? -7.872 -9.602 4.742 1.00 96.75 78 THR A O 1
ATOM 601 N N . LEU A 1 79 ? -7.160 -7.588 5.423 1.00 97.88 79 LEU A N 1
ATOM 602 C CA . LEU A 1 79 ? -6.008 -7.469 4.522 1.00 97.88 79 LEU A CA 1
ATOM 603 C C . LEU A 1 79 ? -6.397 -7.436 3.032 1.00 97.88 79 LEU A C 1
ATOM 605 O O . LEU A 1 79 ? -5.562 -7.691 2.156 1.00 97.88 79 LEU A O 1
ATOM 609 N N . ASP A 1 80 ? -7.657 -7.126 2.722 1.00 98.06 80 ASP A N 1
ATOM 610 C CA . ASP A 1 80 ? -8.139 -6.941 1.358 1.00 98.06 80 ASP A CA 1
ATOM 611 C C . ASP A 1 80 ? -7.520 -5.687 0.743 1.00 98.06 80 ASP A C 1
ATOM 613 O O . ASP A 1 80 ? -7.458 -4.629 1.366 1.00 98.06 80 ASP A O 1
ATOM 617 N N . VAL A 1 81 ? -7.072 -5.796 -0.509 1.00 98.38 81 VAL A N 1
ATOM 618 C CA . VAL A 1 81 ? -6.557 -4.647 -1.256 1.00 98.38 81 VAL A CA 1
ATOM 619 C C . VAL A 1 81 ? -7.719 -3.714 -1.584 1.00 98.38 81 VAL A C 1
ATOM 621 O O . VAL A 1 81 ? -8.601 -4.064 -2.363 1.00 98.38 81 VAL A O 1
ATOM 624 N N . THR A 1 82 ? -7.689 -2.510 -1.020 1.00 98.31 82 THR A N 1
ATOM 625 C CA . THR A 1 82 ? -8.682 -1.454 -1.268 1.00 98.31 82 THR A CA 1
ATOM 626 C C . THR A 1 82 ? -8.188 -0.418 -2.271 1.00 98.31 82 THR A C 1
ATOM 628 O O . THR A 1 82 ? -8.995 0.259 -2.903 1.00 98.31 82 THR A O 1
ATOM 631 N N . GLN A 1 83 ? -6.869 -0.293 -2.450 1.00 98.19 83 GLN A N 1
ATOM 632 C CA . GLN A 1 83 ? -6.271 0.593 -3.446 1.00 98.19 83 GLN A CA 1
ATOM 633 C C . GLN A 1 83 ? -4.902 0.084 -3.895 1.00 98.19 83 GLN A C 1
ATOM 635 O O . GLN A 1 83 ? -4.152 -0.521 -3.126 1.00 98.19 83 GLN A O 1
ATOM 640 N N . ILE A 1 84 ? -4.566 0.385 -5.147 1.00 98.25 84 ILE A N 1
ATOM 641 C CA . ILE A 1 84 ? -3.285 0.070 -5.774 1.00 98.25 84 ILE A CA 1
ATOM 642 C C . ILE A 1 84 ? -2.696 1.372 -6.311 1.00 98.25 84 ILE A C 1
ATOM 644 O O . ILE A 1 84 ? -3.325 2.047 -7.125 1.00 98.25 84 ILE A O 1
ATOM 648 N N . ILE A 1 85 ? -1.492 1.726 -5.865 1.00 97.19 85 ILE A N 1
ATOM 649 C CA . ILE A 1 85 ? -0.772 2.915 -6.323 1.00 97.19 85 ILE A CA 1
ATOM 650 C C . ILE A 1 85 ? 0.507 2.481 -7.032 1.00 97.19 85 ILE A C 1
ATOM 652 O O . ILE A 1 85 ? 1.488 2.065 -6.407 1.00 97.19 85 ILE A O 1
ATOM 656 N N . HIS A 1 86 ? 0.512 2.615 -8.354 1.00 96.38 86 HIS A N 1
ATOM 657 C CA . HIS A 1 86 ? 1.700 2.371 -9.161 1.00 96.38 86 HIS A CA 1
ATOM 658 C C . HIS A 1 86 ? 2.717 3.499 -8.986 1.00 96.38 86 HIS A C 1
ATOM 660 O O . HIS A 1 86 ? 2.377 4.679 -8.984 1.00 96.38 86 HIS A O 1
ATOM 666 N N . ASN A 1 87 ? 3.976 3.111 -8.828 1.00 94.31 87 ASN A N 1
ATOM 667 C CA . ASN A 1 87 ? 5.106 4.009 -8.680 1.00 94.31 87 ASN A CA 1
ATOM 668 C C . ASN A 1 87 ? 6.129 3.725 -9.777 1.00 94.31 87 ASN A C 1
ATOM 670 O O . ASN A 1 87 ? 6.534 2.576 -9.955 1.00 94.31 87 ASN A O 1
ATOM 674 N N . ASP A 1 88 ? 6.658 4.771 -10.408 1.00 92.94 88 ASP A N 1
ATOM 675 C CA . ASP A 1 88 ? 7.759 4.649 -11.378 1.00 92.94 88 ASP A CA 1
ATOM 676 C C . ASP A 1 88 ? 9.044 4.087 -10.747 1.00 92.94 88 ASP A C 1
ATOM 678 O O . ASP A 1 88 ? 9.903 3.503 -11.414 1.00 92.94 88 ASP A O 1
ATOM 682 N N . LEU A 1 89 ? 9.181 4.252 -9.431 1.00 93.31 89 LEU A N 1
ATOM 683 C CA . LEU A 1 89 ? 10.311 3.804 -8.633 1.00 93.31 89 LEU A CA 1
ATOM 684 C C . LEU A 1 89 ? 9.856 2.816 -7.566 1.00 93.31 89 LEU A C 1
ATOM 686 O O . LEU A 1 89 ? 8.740 2.872 -7.069 1.00 93.31 89 LEU A O 1
ATOM 690 N N . LYS A 1 90 ? 10.743 1.894 -7.202 1.00 95.56 90 LYS A N 1
ATOM 691 C CA . LYS A 1 90 ? 10.438 0.859 -6.212 1.00 95.56 90 LYS A CA 1
ATOM 692 C C . LYS A 1 90 ? 10.389 1.484 -4.804 1.00 95.56 90 LYS A C 1
ATOM 694 O O . LYS A 1 90 ? 11.421 2.021 -4.385 1.00 95.56 90 LYS A O 1
ATOM 699 N N . PRO A 1 91 ? 9.245 1.434 -4.095 1.00 96.12 91 PRO A N 1
ATOM 700 C CA . PRO A 1 91 ? 9.149 1.843 -2.701 1.00 96.12 91 PRO A CA 1
ATOM 701 C C . PRO A 1 91 ? 9.676 0.727 -1.790 1.00 96.12 91 PRO A C 1
ATOM 703 O O . PRO A 1 91 ? 9.500 -0.458 -2.081 1.00 96.12 91 PRO A O 1
ATOM 706 N N . PHE A 1 92 ? 10.326 1.113 -0.695 1.00 95.38 92 PHE A N 1
ATOM 707 C CA . PHE A 1 92 ? 10.883 0.187 0.293 1.00 95.38 92 PHE A CA 1
ATOM 708 C C . PHE A 1 92 ? 10.469 0.585 1.708 1.00 95.38 92 PHE A C 1
ATOM 710 O O . PHE A 1 92 ? 9.749 -0.161 2.363 1.00 95.38 92 PHE A O 1
ATOM 717 N N . GLY A 1 93 ? 10.911 1.761 2.160 1.00 95.56 93 GLY A N 1
ATOM 718 C CA . GLY A 1 93 ? 10.547 2.271 3.480 1.00 95.56 93 GLY A CA 1
ATOM 719 C C . GLY A 1 93 ? 9.171 2.928 3.467 1.00 95.56 93 GLY A C 1
ATOM 720 O O . GLY A 1 93 ? 8.770 3.440 2.419 1.00 95.56 93 GLY A O 1
ATOM 721 N N . ALA A 1 94 ? 8.474 2.934 4.600 1.00 96.44 94 ALA A N 1
ATOM 722 C CA . ALA A 1 94 ? 7.138 3.502 4.751 1.00 96.44 94 ALA A CA 1
ATOM 723 C C . ALA A 1 94 ? 6.990 4.178 6.120 1.00 96.44 94 ALA A C 1
ATOM 725 O O . ALA A 1 94 ? 7.203 3.563 7.160 1.00 96.44 94 ALA A O 1
ATOM 726 N N . ALA A 1 95 ? 6.582 5.443 6.126 1.00 96.31 95 ALA A N 1
ATOM 727 C CA . ALA A 1 95 ? 6.285 6.190 7.341 1.00 96.31 95 ALA A CA 1
ATOM 728 C C . ALA A 1 95 ? 5.045 7.059 7.139 1.00 96.31 95 ALA A C 1
ATOM 730 O O . ALA A 1 95 ? 4.722 7.450 6.018 1.00 96.31 95 ALA A O 1
ATOM 731 N N . ILE A 1 96 ? 4.364 7.399 8.229 1.00 95.81 96 ILE A N 1
ATOM 732 C CA . ILE A 1 96 ? 3.204 8.288 8.207 1.00 95.81 96 ILE A CA 1
ATOM 733 C C . ILE A 1 96 ? 3.376 9.402 9.234 1.00 95.81 96 ILE A C 1
ATOM 735 O O . ILE A 1 96 ? 3.812 9.180 10.363 1.00 95.81 96 ILE A O 1
ATOM 739 N N . ASN A 1 97 ? 3.015 10.621 8.846 1.00 95.50 97 ASN A N 1
ATOM 740 C CA . ASN A 1 97 ? 2.819 11.712 9.783 1.00 95.50 97 ASN A CA 1
ATOM 741 C C . ASN A 1 97 ? 1.352 11.720 10.230 1.00 95.50 97 ASN A C 1
ATOM 743 O O . ASN A 1 97 ? 0.488 12.257 9.537 1.00 95.50 97 ASN A O 1
ATOM 747 N N . HIS A 1 98 ? 1.085 11.170 11.413 1.00 93.12 98 HIS A N 1
ATOM 748 C CA . HIS A 1 98 ? -0.268 11.045 11.962 1.00 93.12 98 HIS A CA 1
ATOM 749 C C . HIS A 1 98 ? -0.995 12.377 12.195 1.00 93.12 98 HIS A C 1
ATOM 751 O O . HIS A 1 98 ? -2.219 12.387 12.219 1.00 93.12 98 HIS A O 1
ATOM 757 N N . ALA A 1 99 ? -0.280 13.499 12.335 1.00 93.56 99 ALA A N 1
ATOM 758 C CA . ALA A 1 99 ? -0.916 14.807 12.497 1.00 93.56 99 ALA A CA 1
ATOM 759 C C . ALA A 1 99 ? -1.504 15.348 11.182 1.00 93.56 99 ALA A C 1
ATOM 761 O O . ALA A 1 99 ? -2.403 16.181 11.205 1.00 93.56 99 ALA A O 1
ATOM 762 N N . THR A 1 100 ? -0.983 14.897 10.037 1.00 93.31 100 THR A N 1
ATOM 763 C CA . THR A 1 100 ? -1.366 15.401 8.703 1.00 93.31 100 THR A CA 1
ATOM 764 C C . THR A 1 100 ? -1.938 14.326 7.783 1.00 93.31 100 THR A C 1
ATOM 766 O O . THR A 1 100 ? -2.340 14.648 6.670 1.00 93.31 100 THR A O 1
ATOM 769 N N . GLY A 1 101 ? -1.904 13.055 8.192 1.00 90.38 101 GLY A N 1
ATOM 770 C CA . GLY A 1 101 ? -2.250 11.905 7.350 1.00 90.38 101 GLY A CA 1
ATOM 771 C C . GLY A 1 101 ? -1.259 11.627 6.214 1.00 90.38 101 GLY A C 1
ATOM 772 O O . GLY A 1 101 ? -1.459 10.694 5.451 1.00 90.38 101 GLY A O 1
ATOM 773 N N . THR A 1 102 ? -0.179 12.406 6.092 1.00 93.44 102 THR A N 1
ATOM 774 C CA . THR A 1 102 ? 0.758 12.298 4.968 1.00 93.44 102 THR A CA 1
ATOM 775 C C . THR A 1 102 ? 1.633 11.050 5.071 1.00 93.44 102 THR A C 1
ATOM 777 O O . THR A 1 102 ? 2.326 10.854 6.076 1.00 93.44 102 THR A O 1
ATOM 780 N N . LEU A 1 103 ? 1.676 10.269 3.993 1.00 93.19 103 LEU A N 1
ATOM 781 C CA . LEU A 1 103 ? 2.513 9.080 3.857 1.00 93.19 103 LEU A CA 1
ATOM 782 C C . LEU A 1 103 ? 3.812 9.402 3.124 1.00 93.19 103 LEU A C 1
ATOM 784 O O . LEU A 1 103 ? 3.842 10.161 2.155 1.00 93.19 103 LEU A O 1
ATOM 788 N N . TRP A 1 104 ? 4.890 8.769 3.567 1.00 94.75 104 TRP A N 1
ATOM 789 C CA . TRP A 1 104 ? 6.217 8.890 2.990 1.00 94.75 104 TRP A CA 1
ATOM 790 C C . TRP A 1 104 ? 6.762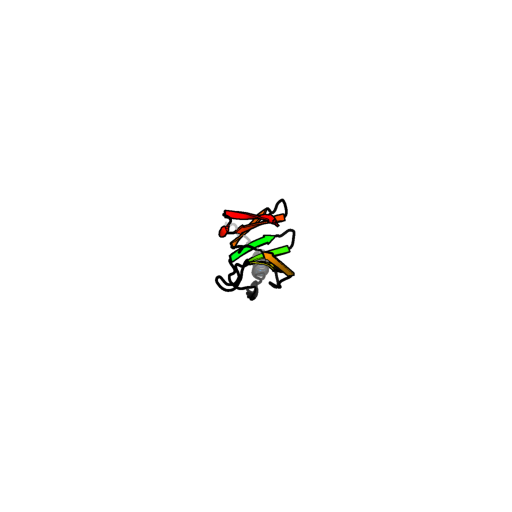 7.514 2.658 1.00 94.75 104 TRP A C 1
ATOM 792 O O . TRP A 1 104 ? 6.906 6.673 3.544 1.00 94.75 104 TRP A O 1
ATOM 802 N N . PHE A 1 105 ? 7.125 7.313 1.394 1.00 93.69 105 PHE A N 1
ATOM 803 C CA . PHE A 1 105 ? 7.792 6.091 0.960 1.00 93.69 105 PHE A CA 1
ATOM 804 C C . PHE A 1 105 ? 9.222 6.363 0.521 1.00 93.69 105 PHE A C 1
ATOM 806 O O . PHE A 1 105 ? 9.466 7.193 -0.359 1.00 93.69 105 PHE A O 1
ATOM 813 N N . TRP A 1 106 ? 10.171 5.634 1.105 1.00 90.88 106 TRP A N 1
ATOM 814 C CA . TRP A 1 106 ? 11.582 5.733 0.745 1.00 90.88 106 TRP A CA 1
ATOM 815 C C . TRP A 1 106 ? 11.883 4.936 -0.525 1.00 90.88 106 TRP A C 1
ATOM 817 O O . TRP A 1 106 ? 11.542 3.753 -0.629 1.00 90.88 106 TRP A O 1
ATOM 827 N N . GLN A 1 107 ? 12.584 5.566 -1.471 1.00 87.88 107 GLN A N 1
ATOM 828 C CA . GLN A 1 107 ? 12.956 4.964 -2.750 1.00 87.88 107 GLN A CA 1
ATOM 829 C C . GLN A 1 107 ? 14.478 5.004 -2.946 1.00 87.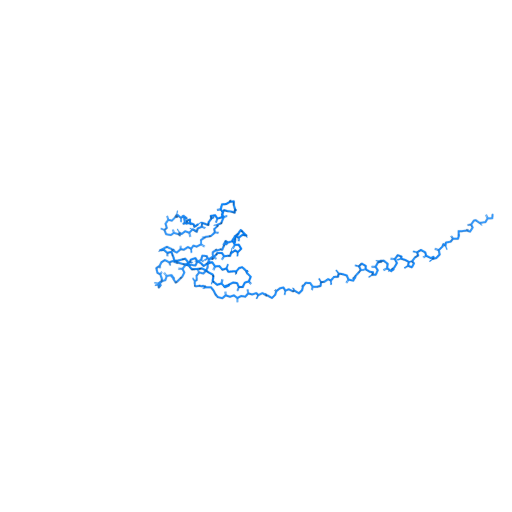88 107 GLN A C 1
ATOM 831 O O . GLN A 1 107 ? 15.078 6.061 -3.155 1.00 87.88 107 GLN A O 1
ATOM 836 N N . TYR A 1 108 ? 15.115 3.826 -2.944 1.00 69.38 108 TYR A N 1
ATOM 837 C CA . TYR A 1 108 ? 16.580 3.698 -2.933 1.00 69.38 108 TYR A CA 1
ATOM 838 C C . TYR A 1 108 ? 17.275 4.393 -4.116 1.00 69.38 108 TYR A C 1
ATOM 840 O O . TYR A 1 108 ? 18.301 5.042 -3.941 1.00 69.38 108 TYR A O 1
ATOM 848 N N . ARG A 1 109 ? 16.709 4.302 -5.329 1.00 65.94 109 ARG A N 1
ATOM 849 C CA . ARG A 1 109 ? 17.367 4.826 -6.541 1.00 65.94 109 ARG A CA 1
ATOM 850 C C . ARG A 1 109 ? 17.367 6.350 -6.667 1.00 65.94 109 ARG A C 1
ATOM 852 O O . ARG A 1 109 ? 18.153 6.857 -7.456 1.00 65.94 109 ARG A O 1
ATOM 859 N N . ARG A 1 110 ? 16.517 7.070 -5.930 1.00 65.25 110 ARG A N 1
ATOM 860 C CA . ARG A 1 110 ? 16.508 8.542 -5.939 1.00 65.25 110 ARG A CA 1
ATOM 861 C C . ARG A 1 110 ? 17.064 9.178 -4.670 1.00 65.25 110 ARG A C 1
ATOM 863 O O . ARG A 1 110 ? 17.194 10.393 -4.661 1.00 65.25 110 ARG A O 1
ATOM 870 N N . GLN A 1 111 ? 17.376 8.394 -3.630 1.00 71.88 111 GLN A N 1
ATOM 871 C CA . GLN A 1 111 ? 17.694 8.921 -2.292 1.00 71.88 111 GLN A CA 1
ATOM 872 C C . GLN A 1 111 ? 16.646 9.953 -1.813 1.00 71.88 111 GLN A C 1
ATOM 874 O O . GLN A 1 111 ? 16.978 10.940 -1.166 1.00 71.88 111 GLN A O 1
ATOM 879 N N . HIS A 1 112 ? 15.380 9.756 -2.195 1.00 71.44 112 HIS A N 1
ATOM 880 C CA . HIS A 1 112 ? 14.298 10.717 -1.989 1.00 71.44 112 HIS A CA 1
ATOM 881 C C . HIS A 1 112 ? 13.039 9.987 -1.513 1.00 71.44 112 HIS A C 1
ATOM 883 O O . HIS A 1 112 ? 12.795 8.841 -1.906 1.00 71.44 112 HIS A O 1
ATOM 889 N N . CYS A 1 113 ? 12.229 10.659 -0.695 1.00 77.75 113 CYS A N 1
ATOM 890 C CA . CYS A 1 113 ? 10.930 10.152 -0.262 1.00 77.75 113 CYS A CA 1
ATOM 891 C C . CYS A 1 113 ? 9.822 10.628 -1.206 1.00 77.75 113 CYS A C 1
ATOM 893 O O . CYS A 1 113 ? 9.791 11.798 -1.587 1.00 77.75 113 CYS A O 1
ATOM 895 N N . HIS A 1 114 ? 8.892 9.750 -1.566 1.00 81.19 114 HIS A N 1
ATOM 896 C CA . HIS A 1 114 ? 7.673 10.146 -2.268 1.00 81.19 114 HIS A CA 1
ATOM 897 C C . HIS A 1 114 ? 6.543 10.369 -1.267 1.00 81.19 114 HIS A C 1
ATOM 899 O O . HIS A 1 114 ? 6.362 9.558 -0.357 1.00 81.19 114 HIS A O 1
ATOM 905 N N . ARG A 1 115 ? 5.811 11.473 -1.440 1.00 84.62 115 ARG A N 1
ATOM 906 C CA . ARG A 1 115 ? 4.707 11.893 -0.577 1.00 84.62 115 ARG A CA 1
ATOM 907 C C . ARG A 1 115 ? 3.373 11.450 -1.177 1.00 84.62 115 ARG A C 1
ATOM 909 O O . ARG A 1 115 ? 3.184 11.629 -2.381 1.00 84.62 115 ARG A O 1
ATOM 916 N N . TYR A 1 116 ? 2.481 10.922 -0.346 1.00 79.00 116 TYR A N 1
ATOM 917 C CA . TYR A 1 116 ? 1.068 10.703 -0.664 1.00 79.00 116 TYR A CA 1
ATOM 918 C C . TYR A 1 116 ? 0.181 11.411 0.352 1.00 79.00 116 TYR A C 1
ATOM 920 O O . TYR A 1 116 ? 0.607 11.522 1.531 1.00 79.00 116 TYR A O 1
#